Protein AF-A0A969P6P6-F1 (afdb_monomer)

Sequence (63 aa):
MRAIQCFLKAYVLAHREDEEAFYVLADRILANPNAKWYSPEDANRFPEIYAEYQKRRQEESES

Radius of gyration: 14.87 Å; Cα contacts (8 Å, |Δi|>4): 12; chains: 1; bounding box: 33×23×31 Å

Mean predicted aligned error: 9.51 Å

Solvent-accessible surface area (backbone atoms only — not comparable to full-atom values): 3912 Å² total; per-residue (Å²): 139,66,69,66,59,58,50,54,54,53,48,32,73,76,39,73,84,43,57,66,58,44,49,58,50,50,53,56,52,71,69,38,94,80,65,80,83,79,58,81,74,45,63,83,43,41,70,60,55,50,53,54,53,53,51,54,52,50,58,69,69,76,108

Structure (mmCIF, N/CA/C/O backbone):
data_AF-A0A969P6P6-F1
#
_entry.id   AF-A0A969P6P6-F1
#
loop_
_atom_site.group_PDB
_atom_site.id
_atom_site.type_symbol
_atom_site.label_atom_id
_atom_site.label_alt_id
_atom_site.label_comp_id
_atom_site.label_asym_id
_atom_site.label_entity_id
_atom_site.label_seq_id
_ato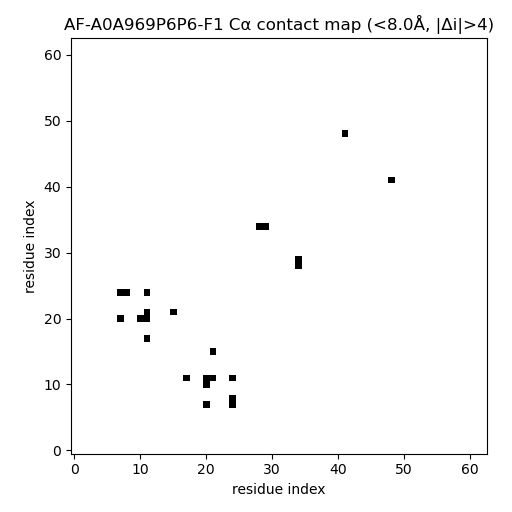m_site.pdbx_PDB_ins_code
_atom_site.Cartn_x
_atom_site.Cartn_y
_atom_site.Cartn_z
_atom_site.occupancy
_atom_site.B_iso_or_equiv
_atom_site.auth_seq_id
_atom_site.auth_comp_id
_atom_site.auth_asym_id
_atom_site.auth_atom_id
_atom_site.pdbx_PDB_model_num
ATOM 1 N N . MET A 1 1 ? -12.960 11.975 -6.431 1.00 51.00 1 MET A N 1
ATOM 2 C CA . MET A 1 1 ? -11.663 11.597 -7.041 1.00 51.00 1 MET A CA 1
ATOM 3 C C . MET A 1 1 ? -11.179 10.219 -6.523 1.00 51.00 1 MET A C 1
ATOM 5 O O . MET A 1 1 ? -10.053 10.102 -6.074 1.00 51.00 1 MET A O 1
ATOM 9 N N . ARG A 1 2 ? -12.023 9.164 -6.545 1.00 52.16 2 ARG A N 1
ATOM 10 C CA . ARG A 1 2 ? -11.705 7.812 -5.999 1.00 52.16 2 ARG A CA 1
ATOM 11 C C . ARG A 1 2 ? -11.370 6.771 -7.087 1.00 52.16 2 ARG A C 1
ATOM 13 O O . ARG A 1 2 ? -10.550 5.894 -6.860 1.00 52.16 2 ARG A O 1
ATOM 20 N N . ALA A 1 3 ? -11.951 6.901 -8.283 1.00 52.59 3 ALA A N 1
ATOM 21 C CA . ALA A 1 3 ? -11.808 5.923 -9.370 1.00 52.59 3 ALA A CA 1
ATOM 22 C C . ALA A 1 3 ? -10.383 5.835 -9.960 1.00 52.59 3 ALA A C 1
ATOM 24 O O . ALA A 1 3 ? -9.937 4.761 -10.351 1.00 52.59 3 ALA A O 1
ATOM 25 N N . ILE A 1 4 ? -9.640 6.948 -9.967 1.00 59.66 4 ILE A N 1
ATOM 26 C CA . ILE A 1 4 ? -8.292 7.031 -10.560 1.00 59.66 4 ILE A CA 1
ATOM 27 C C . ILE A 1 4 ? -7.260 6.237 -9.734 1.00 59.66 4 ILE A C 1
ATOM 29 O O . ILE A 1 4 ? -6.330 5.661 -10.294 1.00 59.66 4 ILE A O 1
ATOM 33 N N . GLN A 1 5 ? -7.438 6.149 -8.409 1.00 60.53 5 GLN A N 1
ATOM 34 C CA . GLN A 1 5 ? -6.566 5.350 -7.536 1.00 60.53 5 GLN A CA 1
ATOM 35 C C . GLN A 1 5 ? -6.737 3.842 -7.764 1.00 60.53 5 GLN A C 1
ATOM 37 O O . GLN A 1 5 ? -5.748 3.112 -7.776 1.00 60.53 5 GLN A O 1
ATOM 42 N N . CYS A 1 6 ? -7.971 3.373 -7.980 1.00 66.44 6 CYS A N 1
ATOM 43 C CA . CYS A 1 6 ? -8.243 1.963 -8.270 1.00 66.44 6 CYS A CA 1
ATOM 44 C C . CYS A 1 6 ? -7.589 1.516 -9.585 1.00 66.44 6 CYS A C 1
ATOM 46 O O . CYS A 1 6 ? -7.051 0.414 -9.651 1.00 66.44 6 CYS A O 1
ATOM 48 N N . PHE A 1 7 ? -7.586 2.388 -10.599 1.00 80.69 7 PHE A N 1
ATOM 49 C CA . PHE A 1 7 ? -6.984 2.097 -11.898 1.00 80.69 7 PHE A CA 1
ATOM 50 C C . PHE A 1 7 ? -5.453 2.031 -11.834 1.00 80.69 7 PHE A C 1
ATOM 52 O O . PHE A 1 7 ? -4.874 1.050 -12.287 1.00 80.69 7 PHE A O 1
ATOM 59 N N . LEU A 1 8 ? -4.797 3.018 -11.208 1.00 85.38 8 LEU A N 1
ATOM 60 C CA . LEU A 1 8 ? -3.333 3.029 -11.089 1.00 85.38 8 LEU A CA 1
ATOM 61 C C . LEU A 1 8 ? -2.818 1.816 -10.300 1.00 85.38 8 LEU A C 1
ATOM 63 O O . LEU A 1 8 ? -1.830 1.198 -10.682 1.00 85.38 8 LEU A O 1
ATOM 67 N N . LYS A 1 9 ? -3.526 1.422 -9.236 1.00 85.00 9 LYS A N 1
ATOM 68 C CA . LYS A 1 9 ? -3.173 0.228 -8.463 1.00 85.00 9 LYS A CA 1
ATOM 69 C C . LYS A 1 9 ? -3.288 -1.053 -9.297 1.00 85.00 9 LYS A C 1
ATOM 71 O O . LYS A 1 9 ? -2.399 -1.894 -9.234 1.00 85.00 9 LYS A O 1
ATOM 76 N N . ALA A 1 10 ? -4.363 -1.206 -10.072 1.00 88.31 10 ALA A N 1
ATOM 77 C CA . ALA A 1 10 ? -4.532 -2.354 -10.962 1.00 88.31 10 ALA A CA 1
ATOM 78 C C . ALA A 1 10 ? -3.459 -2.386 -12.063 1.00 88.31 10 ALA A C 1
ATOM 80 O O . ALA A 1 10 ? -2.919 -3.448 -12.358 1.00 88.31 10 ALA A O 1
ATOM 81 N N . TYR A 1 11 ? -3.115 -1.219 -12.612 1.00 90.12 11 TY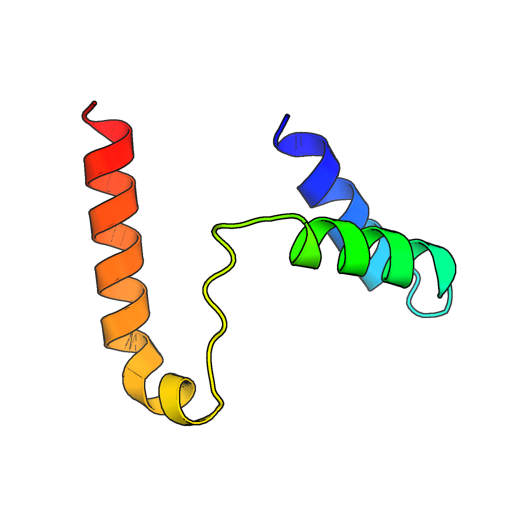R A N 1
ATOM 82 C CA . TYR A 1 11 ? -2.083 -1.075 -13.631 1.00 90.12 11 TYR A CA 1
ATOM 83 C C . TYR A 1 11 ? -0.707 -1.527 -13.123 1.00 90.12 11 TYR A C 1
ATOM 85 O O . TYR A 1 11 ? -0.111 -2.400 -13.743 1.00 90.12 11 TYR A O 1
ATOM 93 N N . VAL A 1 12 ? -0.254 -1.031 -11.965 1.00 90.62 12 VAL A N 1
ATOM 94 C CA . VAL A 1 12 ? 1.045 -1.410 -11.366 1.00 90.62 12 VAL A CA 1
ATOM 95 C C . VAL A 1 12 ? 1.116 -2.906 -11.044 1.00 90.62 12 VAL A C 1
ATOM 97 O O . VAL A 1 12 ? 2.157 -3.537 -11.190 1.00 90.62 12 VAL A O 1
ATOM 100 N N . LEU A 1 13 ? 0.002 -3.516 -10.626 1.00 90.12 13 LEU A N 1
ATOM 101 C CA . LEU A 1 13 ? -0.032 -4.960 -10.368 1.00 90.12 13 LEU A CA 1
ATOM 102 C C . LEU A 1 13 ? 0.090 -5.801 -11.645 1.00 90.12 13 LEU A C 1
ATOM 104 O O . LEU A 1 13 ? 0.616 -6.917 -11.574 1.00 90.12 13 LEU A O 1
ATOM 108 N N . ALA A 1 14 ? -0.412 -5.282 -12.769 1.00 93.56 14 ALA A N 1
ATOM 109 C CA . ALA A 1 14 ? -0.346 -5.919 -14.080 1.00 93.56 14 ALA A CA 1
ATOM 110 C C . ALA A 1 14 ? 0.980 -5.652 -14.819 1.00 9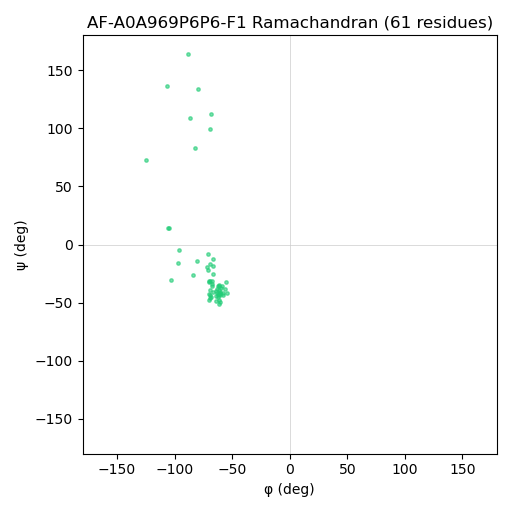3.56 14 ALA A C 1
ATOM 112 O O . ALA A 1 14 ? 1.384 -6.497 -15.609 1.00 93.56 14 ALA A O 1
ATOM 113 N N . HIS A 1 15 ? 1.651 -4.533 -14.528 1.00 93.81 15 HIS A N 1
ATOM 114 C CA . HIS A 1 15 ? 2.890 -4.075 -15.172 1.00 93.81 15 HIS A CA 1
ATOM 115 C C . HIS A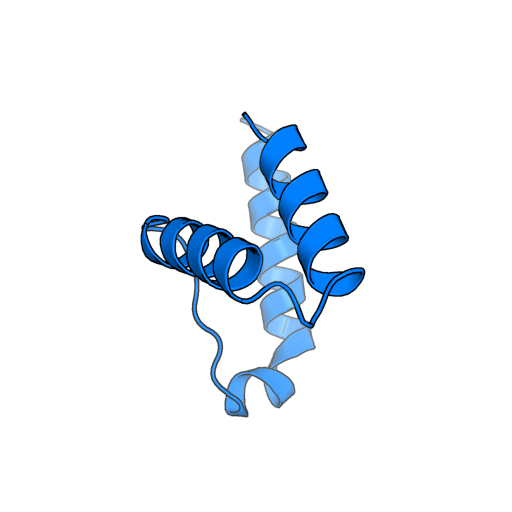 1 15 ? 3.94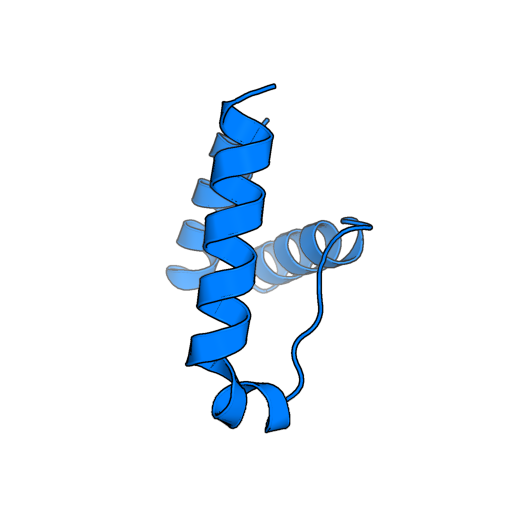3 -3.838 -14.088 1.00 93.81 15 HIS A C 1
ATOM 117 O O . HIS A 1 15 ? 4.222 -2.708 -13.691 1.00 93.81 15 HIS A O 1
ATOM 123 N N . ARG A 1 16 ? 4.464 -4.930 -13.522 1.00 86.44 16 ARG A N 1
ATOM 124 C CA . ARG A 1 16 ? 5.364 -4.869 -12.355 1.00 86.44 16 ARG A CA 1
ATOM 125 C C . ARG A 1 16 ? 6.751 -4.332 -12.706 1.00 86.44 16 ARG A C 1
ATOM 127 O O . ARG A 1 16 ? 7.488 -3.930 -11.816 1.00 86.44 16 ARG A O 1
ATOM 134 N N . GLU A 1 17 ? 7.092 -4.380 -13.984 1.00 93.31 17 GLU A N 1
ATOM 135 C CA . GLU A 1 17 ? 8.311 -3.862 -14.596 1.00 93.31 17 GLU A CA 1
ATOM 136 C C . GLU A 1 17 ? 8.268 -2.351 -14.866 1.00 93.31 17 GLU A C 1
ATOM 138 O O . GLU A 1 17 ? 9.308 -1.749 -15.120 1.00 93.31 17 GLU A O 1
ATOM 143 N N . ASP A 1 18 ? 7.086 -1.732 -14.812 1.00 93.38 18 ASP A N 1
ATOM 144 C CA . ASP A 1 18 ? 6.917 -0.289 -14.985 1.00 93.38 18 ASP A CA 1
ATOM 145 C C . ASP A 1 18 ? 7.204 0.427 -13.654 1.00 93.38 18 ASP A C 1
ATOM 147 O O . ASP A 1 18 ? 6.311 0.709 -12.845 1.00 93.38 18 ASP A O 1
ATOM 151 N N . GLU A 1 19 ? 8.493 0.671 -13.401 1.00 93.56 19 GLU A N 1
ATOM 152 C CA . GLU A 1 19 ? 8.967 1.320 -12.174 1.00 93.56 19 GLU A CA 1
ATOM 153 C C . GLU A 1 19 ? 8.403 2.738 -12.013 1.00 93.56 19 GLU A C 1
ATOM 155 O O . GLU A 1 19 ? 8.058 3.142 -10.904 1.00 93.56 19 GLU A O 1
ATOM 160 N N . GLU A 1 20 ? 8.219 3.475 -13.110 1.00 92.12 20 GLU A N 1
ATOM 161 C CA . GLU A 1 20 ? 7.637 4.822 -13.085 1.00 92.12 20 GLU A CA 1
ATOM 162 C C . GLU A 1 20 ? 6.197 4.796 -12.563 1.00 92.12 20 GLU A C 1
ATOM 164 O O . GLU A 1 20 ? 5.825 5.576 -11.681 1.00 92.12 20 GLU A O 1
ATOM 169 N N . ALA A 1 21 ? 5.379 3.850 -13.033 1.00 89.19 21 ALA A N 1
ATOM 170 C CA . ALA A 1 21 ? 4.027 3.680 -12.516 1.00 89.19 21 ALA A CA 1
ATOM 171 C C . ALA A 1 21 ? 4.013 3.313 -11.021 1.00 89.19 21 ALA A C 1
ATOM 173 O O . ALA A 1 21 ? 3.129 3.769 -10.281 1.00 89.19 21 ALA A O 1
ATOM 1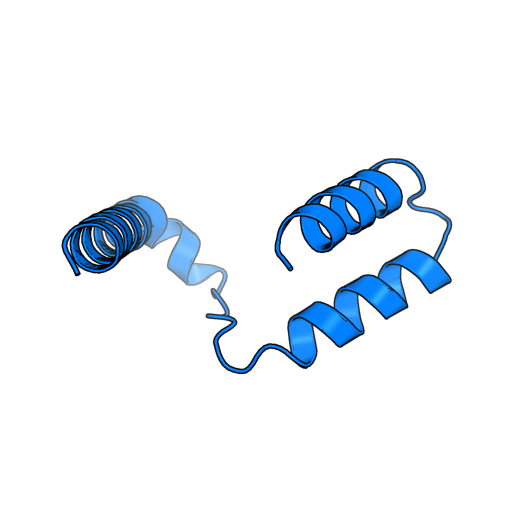74 N N . PHE A 1 22 ? 4.993 2.526 -10.562 1.00 89.88 22 PHE A N 1
ATOM 175 C CA . PHE A 1 22 ? 5.173 2.233 -9.142 1.00 89.88 22 PHE A CA 1
ATOM 176 C C . PHE A 1 22 ? 5.523 3.491 -8.338 1.00 89.88 22 PHE A C 1
ATOM 178 O O . PHE A 1 22 ? 4.865 3.749 -7.327 1.00 89.88 22 PHE A O 1
ATOM 185 N N . TYR A 1 23 ? 6.486 4.303 -8.783 1.00 91.62 23 TYR A N 1
ATOM 186 C CA . TYR A 1 23 ? 6.872 5.534 -8.084 1.00 91.62 23 TYR A CA 1
ATOM 187 C C . TYR A 1 23 ? 5.709 6.529 -8.002 1.00 91.62 23 TYR A C 1
ATOM 189 O O . TYR A 1 23 ? 5.419 7.043 -6.923 1.00 91.62 23 TYR A O 1
ATOM 197 N N . VAL A 1 24 ? 4.941 6.705 -9.083 1.00 90.88 24 VAL A N 1
ATOM 198 C CA . VAL A 1 24 ? 3.731 7.552 -9.079 1.00 90.88 24 VAL A CA 1
ATOM 199 C C . VAL A 1 24 ? 2.692 7.054 -8.065 1.00 90.88 24 VAL A C 1
ATOM 201 O O . VAL A 1 24 ? 1.996 7.851 -7.425 1.00 90.88 24 VAL A O 1
ATOM 204 N N . LEU A 1 25 ? 2.551 5.734 -7.908 1.00 87.00 25 LEU A N 1
ATOM 205 C CA . LEU A 1 25 ? 1.673 5.151 -6.896 1.00 87.00 25 LEU A CA 1
ATOM 206 C C . LEU A 1 25 ? 2.221 5.381 -5.479 1.00 87.00 25 LEU A C 1
ATOM 208 O O . LEU A 1 25 ? 1.447 5.755 -4.596 1.00 87.00 25 LEU A O 1
ATOM 212 N N . ALA A 1 26 ? 3.524 5.188 -5.270 1.00 85.69 26 ALA A N 1
ATOM 213 C CA . ALA A 1 26 ? 4.194 5.388 -3.990 1.00 85.69 26 ALA A CA 1
ATOM 214 C C . ALA A 1 26 ? 4.089 6.845 -3.515 1.00 85.69 26 ALA A C 1
ATOM 216 O O . ALA A 1 26 ? 3.633 7.082 -2.396 1.00 85.69 26 ALA A O 1
ATOM 217 N N . ASP A 1 27 ? 4.376 7.816 -4.382 1.00 87.81 27 ASP A N 1
ATOM 218 C CA . ASP A 1 27 ? 4.253 9.246 -4.081 1.00 87.81 27 ASP A CA 1
ATOM 219 C C . ASP A 1 27 ? 2.830 9.619 -3.669 1.00 87.81 27 ASP A C 1
ATOM 221 O O . ASP A 1 27 ? 2.616 10.347 -2.701 1.00 87.81 27 ASP A O 1
ATOM 225 N N . ARG A 1 28 ? 1.820 9.072 -4.353 1.00 83.19 28 ARG A N 1
ATOM 226 C CA . ARG A 1 28 ? 0.412 9.300 -3.993 1.00 83.19 28 ARG A CA 1
ATOM 227 C C . ARG A 1 28 ? 0.025 8.676 -2.657 1.00 83.19 28 ARG A C 1
ATOM 229 O O . ARG A 1 28 ? -0.844 9.219 -1.976 1.00 83.19 28 ARG A O 1
ATOM 236 N N . ILE A 1 29 ? 0.605 7.529 -2.308 1.00 81.31 29 ILE A N 1
ATOM 237 C CA . ILE A 1 29 ? 0.400 6.894 -1.001 1.00 81.31 29 ILE A CA 1
ATOM 238 C C . ILE A 1 29 ? 1.048 7.750 0.092 1.00 81.31 29 ILE A C 1
ATOM 240 O O . ILE A 1 29 ? 0.397 8.024 1.098 1.00 81.31 29 ILE A O 1
ATOM 244 N N . LEU A 1 30 ? 2.279 8.218 -0.128 1.00 81.12 30 LEU A N 1
ATOM 245 C CA . LEU A 1 30 ? 3.033 9.048 0.817 1.00 81.12 30 LEU A CA 1
ATOM 246 C C . LEU A 1 30 ? 2.423 10.443 1.001 1.00 81.12 30 LEU A C 1
ATOM 248 O O . LEU A 1 30 ? 2.404 10.966 2.111 1.00 81.12 30 LEU A O 1
ATOM 252 N N . ALA A 1 31 ? 1.864 11.025 -0.060 1.00 82.94 31 ALA A N 1
ATOM 253 C CA . ALA A 1 31 ? 1.168 12.307 -0.014 1.00 82.94 31 ALA A CA 1
ATOM 254 C C . ALA A 1 31 ? -0.184 12.245 0.720 1.00 82.94 31 ALA A C 1
ATOM 256 O O . ALA A 1 31 ? -0.804 13.286 0.936 1.00 82.94 31 ALA A O 1
ATOM 257 N N . ASN A 1 32 ? -0.676 11.054 1.087 1.00 74.44 32 ASN A N 1
ATOM 258 C CA . ASN A 1 32 ? -1.922 10.913 1.828 1.00 74.44 32 ASN A CA 1
ATOM 259 C C . ASN A 1 32 ? -1.666 11.023 3.346 1.00 74.44 32 ASN A C 1
ATOM 261 O O . ASN A 1 32 ? -1.156 10.074 3.945 1.00 74.44 32 ASN A O 1
ATOM 265 N N . PRO A 1 33 ? -2.088 12.120 4.005 1.00 60.97 33 PRO A N 1
ATOM 266 C CA . PRO A 1 33 ? -1.826 12.342 5.429 1.00 60.97 33 PRO A CA 1
ATOM 267 C C . PRO A 1 33 ? -2.556 11.350 6.353 1.00 60.97 33 PRO A C 1
ATOM 269 O O . PRO A 1 33 ? -2.229 11.265 7.531 1.00 60.97 33 PRO A O 1
ATOM 272 N N . ASN A 1 34 ? -3.523 10.586 5.830 1.00 62.53 34 ASN A N 1
ATOM 273 C CA . ASN A 1 34 ? -4.316 9.606 6.579 1.00 62.53 34 ASN A CA 1
ATOM 274 C C . ASN A 1 34 ? -3.918 8.145 6.302 1.00 62.53 34 ASN A C 1
ATOM 276 O O . ASN A 1 34 ? -4.675 7.225 6.630 1.00 62.53 34 ASN A O 1
ATOM 280 N N . ALA A 1 35 ? -2.766 7.896 5.674 1.00 65.81 35 ALA A N 1
ATOM 281 C CA . ALA A 1 35 ? -2.275 6.536 5.490 1.00 65.81 35 ALA A CA 1
ATOM 282 C C . ALA A 1 35 ? -1.848 5.945 6.849 1.00 65.81 35 ALA A C 1
ATOM 284 O O . ALA A 1 35 ? -0.763 6.226 7.354 1.00 65.81 35 ALA A O 1
ATOM 285 N N . LYS A 1 36 ? -2.720 5.130 7.465 1.00 72.75 36 LYS A N 1
ATOM 286 C CA . LYS A 1 36 ? -2.363 4.320 8.640 1.00 72.75 36 LYS A CA 1
ATOM 287 C C . LYS A 1 36 ? -1.370 3.255 8.174 1.00 72.75 36 LYS A C 1
ATOM 289 O O . LYS A 1 36 ? -1.726 2.383 7.383 1.00 72.75 36 LYS A O 1
ATOM 294 N N . TRP A 1 37 ? -0.128 3.368 8.629 1.00 76.50 37 TRP A N 1
ATOM 295 C CA . TRP A 1 37 ? 0.893 2.346 8.425 1.00 76.50 37 TRP A CA 1
ATOM 296 C C . TRP A 1 37 ? 0.679 1.223 9.434 1.00 76.50 37 TRP A C 1
ATOM 298 O O . TRP A 1 37 ? 0.459 1.493 10.614 1.00 76.50 37 TRP A O 1
ATOM 308 N N . TYR A 1 38 ? 0.726 -0.015 8.952 1.00 80.69 38 TYR A N 1
ATOM 309 C CA . TYR A 1 38 ? 0.625 -1.209 9.782 1.00 80.69 38 TYR A CA 1
ATOM 310 C C . TYR A 1 38 ? 1.998 -1.856 9.894 1.00 80.69 38 TYR A C 1
ATOM 312 O O . TYR A 1 38 ? 2.714 -1.964 8.894 1.00 80.69 38 TYR A O 1
ATOM 320 N N . SER A 1 39 ? 2.365 -2.275 11.097 1.00 85.81 39 SER A N 1
ATOM 321 C CA . SER A 1 39 ? 3.589 -3.029 11.332 1.00 85.81 39 SER A CA 1
ATOM 322 C C . SER A 1 39 ? 3.333 -4.535 11.165 1.00 85.81 39 SER A C 1
ATOM 3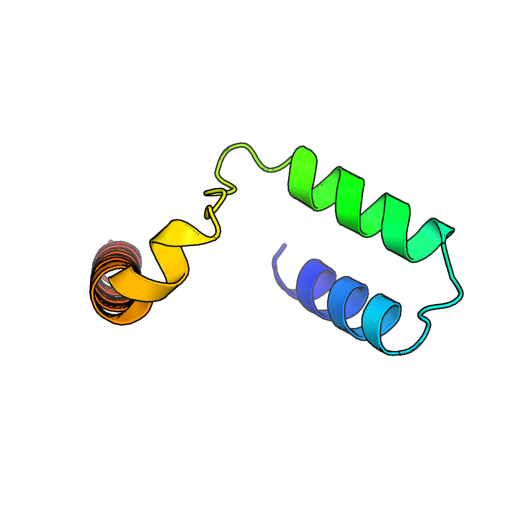24 O O . SER A 1 39 ? 2.183 -4.978 11.159 1.00 85.81 39 SER A O 1
ATOM 326 N N . PRO A 1 40 ? 4.373 -5.371 11.019 1.00 84.81 40 PRO A N 1
ATOM 327 C CA . PRO A 1 40 ? 4.195 -6.823 10.960 1.00 84.81 40 PRO A CA 1
ATOM 328 C C . PRO A 1 40 ? 3.451 -7.399 12.177 1.00 84.81 40 PRO A C 1
ATOM 330 O O . PRO A 1 40 ? 2.691 -8.356 12.044 1.00 84.81 40 PRO A O 1
ATOM 333 N N . GLU A 1 41 ? 3.617 -6.800 13.356 1.00 86.62 41 GLU A N 1
ATOM 334 C CA . GLU A 1 41 ? 2.953 -7.205 14.600 1.00 86.62 41 GLU A CA 1
ATOM 335 C C . GLU A 1 41 ? 1.435 -6.976 14.553 1.00 86.62 41 GLU A C 1
ATOM 337 O O . GLU A 1 41 ? 0.680 -7.698 15.213 1.00 86.62 41 GLU A O 1
ATOM 342 N N . ASP A 1 42 ? 0.973 -6.034 13.726 1.00 86.62 42 ASP A N 1
ATOM 343 C CA . ASP A 1 42 ? -0.449 -5.787 13.491 1.00 86.62 42 ASP A CA 1
ATOM 344 C C . ASP A 1 42 ? -1.132 -6.951 12.765 1.00 86.62 42 ASP A C 1
ATOM 346 O O . ASP A 1 42 ? -2.351 -7.088 12.855 1.00 86.62 42 ASP A O 1
ATOM 350 N N . ALA A 1 43 ? -0.379 -7.842 12.106 1.00 84.31 43 ALA A N 1
ATOM 351 C CA . ALA A 1 43 ? -0.945 -9.039 11.483 1.00 84.31 43 ALA A CA 1
ATOM 352 C C . ALA A 1 43 ? -1.657 -9.935 12.510 1.00 84.31 43 ALA A C 1
ATOM 354 O O . ALA A 1 43 ? -2.720 -10.485 12.222 1.00 84.31 43 ALA A O 1
ATOM 355 N N . ASN A 1 44 ? -1.125 -10.017 13.734 1.00 90.38 44 ASN A N 1
ATOM 356 C CA . ASN A 1 44 ? -1.744 -10.775 14.825 1.00 90.38 44 ASN A CA 1
ATOM 357 C C . ASN A 1 44 ? -3.016 -10.107 15.360 1.00 90.38 44 ASN A C 1
ATOM 359 O O . ASN A 1 44 ? -3.846 -10.774 15.969 1.00 90.38 44 ASN A O 1
ATOM 363 N N . ARG A 1 45 ? -3.162 -8.798 15.132 1.00 90.62 45 ARG A N 1
ATOM 364 C CA . ARG A 1 45 ? -4.301 -7.976 15.562 1.00 90.62 45 ARG A CA 1
ATOM 365 C C . ARG A 1 45 ? -5.233 -7.619 14.405 1.00 90.62 45 ARG A C 1
ATOM 367 O O . ARG A 1 45 ? -6.046 -6.695 14.492 1.00 90.62 45 ARG A O 1
ATOM 374 N N . PHE A 1 46 ? -5.080 -8.315 13.280 1.00 87.00 46 PHE A N 1
ATOM 375 C CA . PHE A 1 46 ? -5.870 -8.061 12.088 1.00 87.00 46 PHE A CA 1
ATOM 376 C C . PHE A 1 46 ? -7.386 -8.121 12.353 1.00 87.00 46 PHE A C 1
ATOM 378 O O . PHE A 1 46 ? -8.085 -7.229 11.864 1.00 87.00 46 PHE A O 1
ATOM 385 N N . PRO A 1 47 ? -7.923 -9.082 13.139 1.00 90.81 47 PRO A N 1
ATOM 386 C CA . PRO A 1 47 ? -9.354 -9.122 13.438 1.00 90.81 47 PRO A CA 1
ATOM 387 C C . PRO A 1 47 ? -9.867 -7.837 14.105 1.00 90.81 47 PRO A C 1
ATOM 389 O O . PRO A 1 47 ? -10.904 -7.303 13.708 1.00 90.81 47 PRO A O 1
ATOM 392 N N . GLU A 1 48 ? -9.129 -7.299 15.077 1.00 91.19 48 GLU A N 1
ATOM 393 C CA . GLU A 1 48 ? -9.497 -6.083 15.805 1.00 91.19 48 GLU A CA 1
ATOM 394 C C . GLU A 1 48 ? -9.392 -4.843 14.915 1.00 91.19 48 GLU A C 1
ATOM 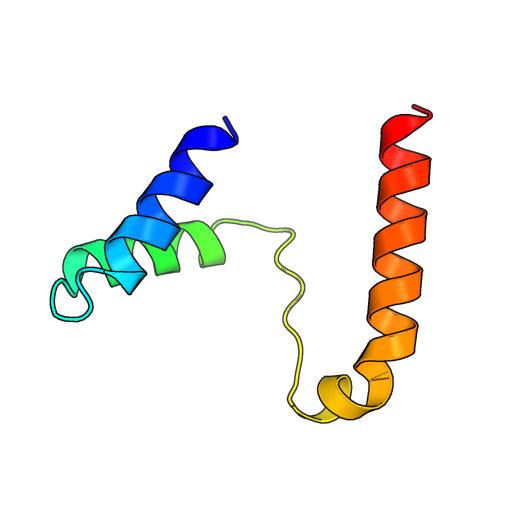396 O O . GLU A 1 48 ? -10.291 -3.999 14.902 1.00 91.19 48 GLU A O 1
ATOM 401 N N . ILE A 1 49 ? -8.319 -4.757 14.125 1.00 88.44 49 ILE A N 1
ATOM 402 C CA . ILE A 1 49 ? -8.092 -3.670 13.166 1.00 88.44 49 ILE A CA 1
ATOM 403 C C . ILE A 1 49 ? -9.208 -3.633 12.118 1.00 88.44 49 ILE A C 1
ATOM 405 O O . ILE A 1 49 ? -9.700 -2.560 11.758 1.00 88.44 49 ILE A O 1
ATOM 409 N N . TYR A 1 50 ? -9.633 -4.800 11.633 1.00 86.56 50 TYR A N 1
ATOM 410 C CA . TYR A 1 50 ? -10.720 -4.900 10.669 1.00 86.56 50 TYR A CA 1
ATOM 411 C C . TYR A 1 50 ? -12.060 -4.466 11.276 1.00 86.56 50 TYR A C 1
ATOM 413 O O . TYR A 1 50 ? -12.816 -3.736 10.633 1.00 86.56 50 TYR A O 1
ATOM 421 N N . ALA A 1 51 ? -12.339 -4.845 12.527 1.00 91.06 51 ALA A N 1
ATOM 422 C CA . ALA A 1 51 ? -13.545 -4.414 13.232 1.00 91.06 51 ALA A CA 1
ATOM 423 C C . ALA A 1 51 ? -13.591 -2.886 13.440 1.00 91.06 51 ALA A C 1
ATOM 425 O O . ALA A 1 51 ? -14.634 -2.268 13.221 1.00 91.06 51 ALA A O 1
ATOM 426 N N . GLU A 1 52 ? -12.465 -2.263 13.806 1.00 88.38 52 GLU A N 1
ATOM 427 C CA . GLU A 1 52 ? -12.334 -0.801 13.929 1.00 88.38 52 GLU A CA 1
ATOM 428 C C . GLU A 1 52 ? -12.605 -0.099 12.586 1.00 88.38 52 GLU A C 1
ATOM 430 O O . GLU A 1 52 ? -13.346 0.884 12.522 1.00 88.38 52 GLU A O 1
ATOM 435 N N . TYR A 1 53 ? -12.058 -0.639 11.493 1.00 86.00 53 TYR A N 1
ATOM 436 C CA . TYR A 1 53 ? -12.280 -0.113 10.146 1.00 86.00 53 TYR A CA 1
ATOM 437 C C . TYR A 1 53 ? -13.756 -0.163 9.724 1.00 86.00 53 TYR A C 1
ATOM 439 O O . TYR A 1 53 ? -14.262 0.801 9.145 1.00 86.00 53 TYR A O 1
ATOM 447 N N . GLN A 1 54 ? -14.458 -1.264 10.016 1.00 87.75 54 GLN A N 1
ATOM 448 C CA . GLN A 1 54 ? -15.883 -1.400 9.695 1.00 87.75 54 GLN A CA 1
ATOM 449 C C . GLN A 1 54 ? -16.736 -0.365 10.436 1.00 87.75 54 GLN A C 1
ATOM 451 O O . GLN A 1 54 ? -17.582 0.274 9.812 1.00 87.75 54 GLN A O 1
ATOM 456 N N . LYS A 1 55 ? -16.468 -0.145 11.731 1.00 86.88 55 LYS A N 1
ATOM 457 C CA . LYS A 1 55 ? -17.179 0.863 12.535 1.00 86.88 55 LYS A CA 1
ATOM 458 C C . LYS A 1 55 ? -17.003 2.271 11.978 1.00 86.88 55 LYS A C 1
ATOM 460 O O . LYS A 1 55 ? -17.992 2.941 11.705 1.00 86.88 55 LYS A O 1
ATOM 465 N N . ARG A 1 56 ? -15.760 2.671 11.689 1.00 83.19 56 ARG A N 1
ATOM 466 C CA . ARG A 1 56 ? -15.473 3.978 11.076 1.00 83.19 56 ARG A CA 1
ATOM 467 C C . ARG A 1 56 ? -16.219 4.187 9.760 1.00 83.19 56 ARG A C 1
ATOM 469 O O . ARG A 1 56 ? -16.684 5.283 9.483 1.00 83.19 56 ARG A O 1
ATOM 476 N N . ARG A 1 57 ? -16.347 3.140 8.938 1.00 80.94 57 ARG A N 1
ATOM 477 C CA . ARG A 1 57 ? -17.098 3.224 7.678 1.00 80.94 57 ARG A CA 1
ATOM 478 C C . ARG A 1 57 ? -18.604 3.362 7.866 1.00 80.94 57 ARG A C 1
ATOM 480 O O . ARG A 1 57 ? -19.226 3.971 7.003 1.00 80.94 57 ARG A O 1
ATOM 487 N N . GLN A 1 58 ? -19.171 2.776 8.920 1.00 76.88 58 GLN A N 1
ATOM 488 C CA . GLN A 1 58 ? -20.585 2.951 9.260 1.00 76.88 58 GLN A CA 1
ATOM 489 C C . GLN A 1 58 ? -20.841 4.381 9.744 1.00 76.88 58 GLN A C 1
ATOM 491 O O . GLN A 1 58 ? -21.718 5.051 9.206 1.00 76.88 58 GLN A O 1
ATOM 496 N N . GLU A 1 59 ? -19.991 4.889 10.636 1.00 76.81 59 GLU A N 1
ATOM 497 C CA . GLU A 1 59 ? -20.055 6.266 11.145 1.00 76.81 59 GLU A CA 1
ATOM 498 C C . GLU A 1 59 ? -19.894 7.312 10.021 1.00 76.81 59 GLU A C 1
ATOM 500 O O . GLU A 1 59 ? -20.644 8.282 9.965 1.00 76.81 59 GLU A O 1
ATOM 505 N N . GLU A 1 60 ? -18.981 7.082 9.067 1.00 69.62 60 GLU A N 1
ATOM 506 C CA . GLU A 1 60 ? -18.795 7.934 7.876 1.00 69.62 60 GLU A CA 1
ATOM 507 C C . GLU A 1 60 ? -19.959 7.854 6.867 1.00 69.62 60 GLU A C 1
ATOM 509 O O . GLU A 1 60 ? -20.042 8.697 5.978 1.00 69.62 60 GLU A O 1
ATOM 514 N N . SER A 1 61 ? -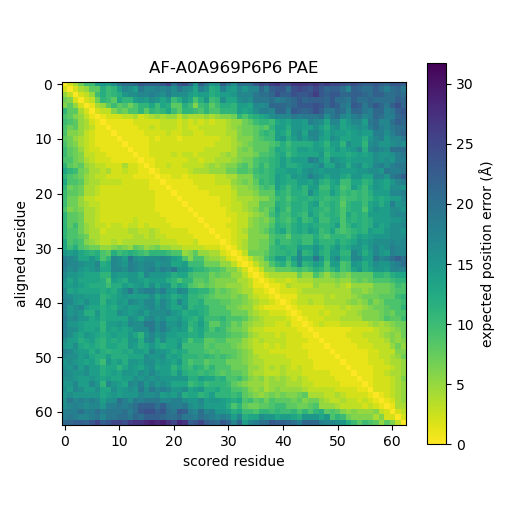20.818 6.831 6.943 1.00 63.47 61 SER A N 1
ATOM 515 C CA . SER A 1 61 ? -21.992 6.683 6.064 1.00 63.47 61 SER A CA 1
ATOM 516 C C . SER A 1 61 ? -23.295 7.193 6.679 1.00 63.47 61 SER A C 1
ATOM 518 O O . SER A 1 61 ? -24.270 7.385 5.956 1.00 63.47 61 SER A O 1
ATOM 520 N N . GLU A 1 62 ? -23.309 7.392 7.997 1.00 59.50 62 GLU A N 1
ATOM 521 C CA . GLU A 1 62 ? -24.449 7.903 8.763 1.00 59.50 62 GLU A CA 1
ATOM 522 C C . GLU A 1 62 ? -24.372 9.424 9.015 1.00 59.50 62 GLU A C 1
ATOM 524 O O . GLU A 1 62 ? -25.327 9.997 9.539 1.00 59.50 62 GLU A O 1
ATOM 529 N N . SER A 1 63 ? -23.274 10.083 8.614 1.00 49.75 63 SER A N 1
ATOM 530 C CA . SER A 1 63 ? -23.124 11.553 8.549 1.00 49.75 63 SER A CA 1
ATOM 531 C C . SER A 1 63 ? -23.191 12.067 7.114 1.00 49.75 63 SER A C 1
ATOM 533 O O . SER A 1 63 ? -23.704 13.193 6.928 1.00 49.75 63 SER A O 1
#

Foldseek 3Di:
DPVVLVVLVVVCVVCVVPVVSVVVNVVVLVPDPPNDDDDPVCVVVVVVVVVVVVVVVVVVVVD

pLDDT: mean 80.9, std 12.13, range [49.75, 93.81]

Secondary structure (DSSP, 8-state):
--HHHHHHHHHHHH-TT-HHHHHHHHHHHHT-TT-----GGGGGGHHHHHHHHHHHHHHHHH-